Protein AF-A0A9D9GET0-F1 (afdb_monomer_lite)

Radius of gyration: 32.78 Å; chains: 1; bounding box: 42×76×73 Å

Foldseek 3Di:
DPDPPPPPPPDDDPDDDDDDPPPPPPPPVPVPPDAAAEAEAEDEPDADPVNVVVVVVVVVCCCPVVVVCCVVRNYHYDYHHCVVPVVVVVD

Sequence (91 aa):
MKKELLMIALCVGMVACGNGNAKNESKAEKQMKKDVVEVLYFHGKQRCATCMAIEKNTKELMESTFAEKLKNGELVFKLVYITKEETLADK

Structure (mmCIF, N/CA/C/O backbone):
data_AF-A0A9D9GET0-F1
#
_entry.id   AF-A0A9D9GET0-F1
#
loop_
_atom_site.group_PDB
_atom_site.id
_atom_site.type_symbol
_atom_site.label_atom_id
_atom_site.label_alt_id
_atom_site.label_comp_id
_atom_site.label_asym_id
_atom_site.label_entity_id
_atom_site.label_seq_id
_atom_site.pdbx_PDB_ins_code
_atom_site.Cartn_x
_atom_site.Cartn_y
_atom_site.Cartn_z
_atom_site.occupancy
_atom_site.B_iso_or_equiv
_atom_site.auth_seq_id
_atom_site.auth_comp_id
_atom_site.auth_asym_id
_atom_site.auth_atom_id
_atom_site.pdbx_PDB_model_num
ATOM 1 N N . MET A 1 1 ? -24.685 -66.728 64.092 1.00 46.81 1 MET A N 1
ATOM 2 C CA . MET A 1 1 ? -24.716 -66.910 62.627 1.00 46.81 1 MET A CA 1
ATOM 3 C C . MET A 1 1 ? -25.623 -65.864 61.993 1.00 46.81 1 MET A C 1
ATOM 5 O O . MET A 1 1 ? -26.833 -65.956 62.111 1.00 46.81 1 MET A O 1
ATOM 9 N N . LYS A 1 2 ? -24.991 -64.916 61.292 1.00 50.41 2 LYS A N 1
ATOM 10 C CA . LYS A 1 2 ? -25.349 -64.485 59.927 1.00 50.41 2 LYS A CA 1
ATOM 11 C C . LYS A 1 2 ? -26.585 -63.597 59.685 1.00 50.41 2 LYS A C 1
ATOM 13 O O . LYS A 1 2 ? -26.907 -63.410 58.519 1.00 50.41 2 LYS A O 1
ATOM 18 N N . LYS A 1 3 ? -27.248 -63.024 60.699 1.00 50.75 3 LYS A N 1
ATOM 19 C CA . LYS A 1 3 ? -28.368 -62.078 60.456 1.00 50.75 3 LYS A CA 1
ATOM 20 C C . LYS A 1 3 ? -28.269 -60.700 61.117 1.00 50.75 3 LYS A C 1
ATOM 22 O O . LYS A 1 3 ? -28.917 -59.781 60.644 1.00 50.75 3 LYS A O 1
ATOM 27 N N . GLU A 1 4 ? -27.359 -60.510 62.068 1.00 48.94 4 GLU A N 1
ATOM 28 C CA . GLU A 1 4 ? -27.225 -59.235 62.799 1.00 48.94 4 GLU A CA 1
ATOM 29 C C . GLU A 1 4 ? -26.068 -58.344 62.304 1.00 48.94 4 GLU A C 1
ATOM 31 O O . GLU A 1 4 ? -25.613 -57.458 63.018 1.00 48.94 4 GLU A O 1
ATOM 36 N N . LEU A 1 5 ? -25.546 -58.580 61.091 1.00 55.00 5 LEU A N 1
ATOM 37 C CA . LEU A 1 5 ? -24.350 -57.884 60.581 1.00 55.00 5 LEU A CA 1
ATOM 38 C C . LEU A 1 5 ? -24.531 -57.203 59.213 1.00 55.00 5 LEU A C 1
ATO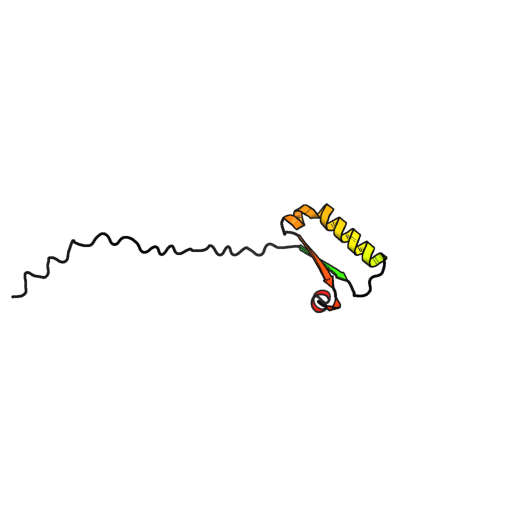M 40 O O . LEU A 1 5 ? -23.551 -56.997 58.506 1.00 55.00 5 LEU A O 1
ATOM 44 N N . LEU A 1 6 ? -25.762 -56.884 58.799 1.00 52.34 6 LEU A N 1
ATOM 45 C CA . LEU A 1 6 ? -25.997 -56.302 57.464 1.00 52.34 6 LEU A CA 1
ATOM 46 C C . LEU A 1 6 ? -27.037 -55.172 57.414 1.00 52.34 6 LEU A C 1
ATOM 48 O O . LEU A 1 6 ? -27.476 -54.800 56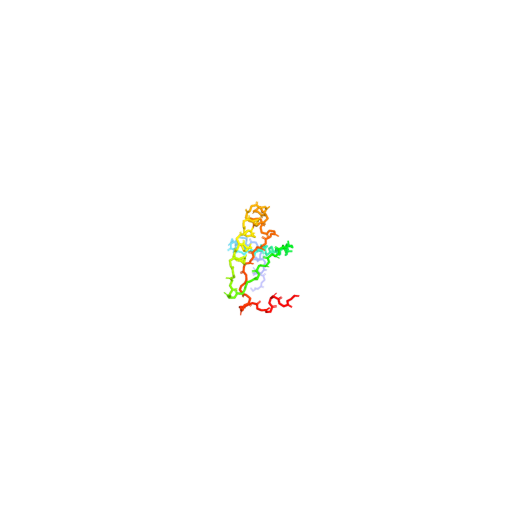.334 1.00 52.34 6 LEU A O 1
ATOM 52 N N . MET A 1 7 ? -27.390 -54.591 58.566 1.00 52.09 7 MET A N 1
ATOM 53 C CA . MET A 1 7 ? -28.288 -53.423 58.663 1.00 52.09 7 MET A CA 1
ATOM 54 C C . MET A 1 7 ? -27.629 -52.211 59.353 1.00 52.09 7 MET A C 1
ATOM 56 O O . MET A 1 7 ? -28.311 -51.300 59.804 1.00 52.09 7 MET A O 1
ATOM 60 N N . ILE A 1 8 ? -26.291 -52.180 59.401 1.00 54.03 8 ILE A N 1
ATOM 61 C CA . ILE A 1 8 ? -25.473 -51.024 59.817 1.00 54.03 8 ILE A CA 1
ATOM 62 C C . ILE A 1 8 ? -24.516 -50.697 58.660 1.00 54.03 8 ILE A C 1
ATOM 64 O O . ILE A 1 8 ? -23.298 -50.763 58.768 1.00 54.03 8 ILE A O 1
ATOM 68 N N . ALA A 1 9 ? -25.090 -50.442 57.487 1.00 53.59 9 ALA A N 1
ATOM 69 C CA . ALA A 1 9 ? -24.390 -49.913 56.313 1.00 53.59 9 ALA A CA 1
ATOM 70 C C . ALA A 1 9 ? -25.130 -48.673 55.785 1.00 53.59 9 ALA A C 1
ATOM 72 O O . ALA A 1 9 ? -25.232 -48.432 54.586 1.00 53.59 9 ALA A O 1
ATOM 73 N N . LEU A 1 10 ? -25.693 -47.904 56.715 1.00 56.00 10 LEU A N 1
ATOM 74 C CA . LEU A 1 10 ? -26.356 -46.637 56.474 1.00 56.00 10 LEU A CA 1
ATOM 75 C C . LEU A 1 10 ? -25.805 -45.671 57.530 1.00 56.00 10 LEU A C 1
ATOM 77 O O . LEU A 1 10 ? -25.902 -45.967 58.718 1.00 56.00 10 LEU A O 1
ATOM 81 N N . CYS A 1 11 ? -25.223 -44.552 57.083 1.00 54.44 11 CYS A N 1
ATOM 82 C CA . CYS A 1 11 ? -24.931 -43.332 57.862 1.00 54.44 11 CYS A CA 1
ATOM 83 C C . CYS A 1 11 ? -23.483 -42.955 58.248 1.00 54.44 11 CYS A C 1
ATOM 85 O O . CYS A 1 11 ? -23.341 -42.016 59.024 1.00 54.44 11 CYS A O 1
ATOM 87 N N . VAL A 1 12 ? -22.400 -43.504 57.682 1.00 58.62 12 VAL A N 1
ATOM 88 C CA . VAL A 1 12 ? -21.071 -42.870 57.882 1.00 58.62 12 VAL A CA 1
ATOM 89 C C . VAL A 1 12 ? -20.303 -42.744 56.573 1.00 58.62 12 VAL A C 1
ATOM 91 O O . VAL A 1 12 ? -19.846 -43.737 56.017 1.00 58.62 12 VAL A O 1
ATOM 94 N N . GLY A 1 13 ? -20.168 -41.505 56.090 1.00 55.19 13 GLY A N 1
ATOM 95 C CA . GLY A 1 13 ? -19.299 -41.182 54.957 1.00 55.19 13 GLY A CA 1
ATOM 96 C C . GLY A 1 13 ? -19.661 -39.934 54.149 1.00 55.19 13 GLY A C 1
ATOM 97 O O . GLY A 1 13 ? -19.385 -39.905 52.956 1.00 55.19 13 GLY A O 1
ATOM 98 N N . MET A 1 14 ? -20.284 -38.907 54.741 1.00 60.56 14 MET A N 1
ATOM 99 C CA . MET A 1 14 ? -20.159 -37.559 54.174 1.00 60.56 14 MET A CA 1
ATOM 100 C C . MET A 1 14 ? -18.755 -37.026 54.492 1.00 60.56 14 MET A C 1
ATOM 102 O O . MET A 1 14 ? -18.223 -37.304 55.563 1.00 60.56 14 MET A O 1
ATOM 106 N N . VAL A 1 15 ? -18.222 -36.214 53.574 1.00 61.06 15 VAL A N 1
ATOM 107 C CA . VAL A 1 15 ? -16.916 -35.521 53.596 1.00 61.06 15 VAL A CA 1
ATOM 108 C C . VAL A 1 15 ? -15.763 -36.293 52.935 1.00 61.06 15 VAL A C 1
ATOM 110 O O . VAL A 1 15 ? -14.806 -36.719 53.572 1.00 61.06 15 VAL A O 1
ATOM 113 N N . ALA A 1 16 ? -15.811 -36.361 51.602 1.00 46.56 16 ALA A N 1
ATOM 114 C CA . ALA A 1 16 ? -14.605 -36.295 50.780 1.00 46.56 16 ALA A CA 1
ATOM 115 C C . ALA A 1 16 ? -14.554 -34.905 50.129 1.00 46.56 16 ALA A C 1
ATOM 117 O O . ALA A 1 16 ? -15.251 -34.621 49.154 1.00 46.56 16 ALA A O 1
ATOM 118 N N . CYS A 1 17 ? -13.766 -34.012 50.723 1.00 52.75 17 CYS A N 1
ATOM 119 C CA . CYS A 1 17 ? -13.351 -32.768 50.093 1.00 52.75 17 CYS A CA 1
ATOM 120 C C . CYS A 1 17 ? -12.403 -33.063 48.926 1.00 52.75 17 CYS A C 1
ATOM 122 O O . CYS A 1 17 ? -11.463 -33.837 49.072 1.00 52.75 17 CYS A O 1
ATOM 124 N N . GLY A 1 18 ? -12.600 -32.337 47.825 1.00 56.00 18 GLY A N 1
ATOM 125 C CA . GLY A 1 18 ? -11.502 -31.867 46.986 1.00 56.00 18 GLY A CA 1
ATOM 126 C C . GLY A 1 18 ? -10.949 -32.852 45.964 1.00 56.00 18 GLY A C 1
ATOM 127 O O . GLY A 1 18 ? -9.893 -33.435 46.164 1.00 56.00 18 GLY A O 1
ATOM 128 N N . ASN A 1 19 ? -11.563 -32.882 44.782 1.00 45.53 19 ASN A N 1
ATOM 129 C CA . ASN A 1 19 ? -10.769 -32.951 43.561 1.00 45.53 19 ASN A CA 1
ATOM 130 C C . ASN A 1 19 ? -11.333 -31.930 42.575 1.00 45.53 19 ASN A C 1
ATOM 132 O O . ASN A 1 19 ? -12.388 -32.129 41.970 1.00 45.53 19 ASN A O 1
ATOM 136 N N . GLY A 1 20 ? -10.658 -30.783 42.501 1.00 56.50 20 GLY A N 1
ATOM 137 C CA . GLY A 1 20 ? -10.972 -29.713 41.573 1.00 56.50 20 GLY A CA 1
ATOM 138 C C . GLY A 1 20 ? -10.773 -30.204 40.151 1.00 56.50 20 GLY A C 1
ATOM 139 O O . GLY A 1 20 ? -9.672 -30.151 39.621 1.00 56.50 20 GLY A O 1
ATOM 140 N N . ASN A 1 21 ? -11.851 -30.653 39.520 1.00 48.00 21 ASN A N 1
ATOM 141 C CA . ASN A 1 21 ? -11.935 -30.645 38.074 1.00 48.00 21 ASN A CA 1
ATOM 142 C C . ASN A 1 21 ? -12.800 -29.448 37.702 1.00 48.00 21 ASN A C 1
ATOM 144 O O . ASN A 1 21 ? -13.964 -29.571 37.316 1.00 48.00 21 ASN A O 1
ATOM 148 N N . ALA A 1 22 ? -12.211 -28.264 37.899 1.00 48.28 22 ALA A N 1
ATOM 149 C CA . ALA A 1 22 ? -12.572 -27.109 37.111 1.00 48.28 22 ALA A CA 1
ATOM 150 C C . ALA A 1 22 ? -12.345 -27.540 35.665 1.00 48.28 22 ALA A C 1
ATOM 152 O O . ALA A 1 22 ? -11.232 -27.483 35.143 1.00 48.28 22 ALA A O 1
ATOM 153 N N . LYS A 1 23 ? -13.410 -28.038 35.033 1.00 41.00 23 LYS A N 1
ATOM 154 C CA . LYS A 1 23 ? -13.526 -27.981 33.591 1.00 41.00 23 LYS A CA 1
ATOM 155 C C . LYS A 1 23 ? -13.458 -26.494 33.290 1.00 41.00 23 LYS A C 1
ATOM 157 O O . LYS A 1 23 ? -14.458 -25.787 33.340 1.00 41.00 23 LYS A O 1
ATOM 162 N N . ASN A 1 24 ? -12.232 -26.026 33.069 1.00 46.44 24 ASN A N 1
ATOM 163 C CA . ASN A 1 24 ? -11.951 -24.933 32.175 1.00 46.44 24 ASN A CA 1
ATOM 164 C C . ASN A 1 24 ? -12.580 -25.361 30.852 1.00 46.44 24 ASN A C 1
ATOM 166 O O . ASN A 1 24 ? -11.918 -25.879 29.957 1.00 46.44 24 ASN A O 1
ATOM 170 N N . GLU A 1 25 ? -13.884 -25.138 30.738 1.00 45.22 25 GLU A N 1
ATOM 171 C CA . GLU A 1 25 ? -14.427 -24.590 29.520 1.00 45.22 25 GLU A CA 1
ATOM 172 C C . GLU A 1 25 ? -13.708 -23.252 29.367 1.00 45.22 25 GLU A C 1
ATOM 174 O O . GLU A 1 25 ? -14.208 -22.180 29.706 1.00 45.22 25 GLU A O 1
ATOM 179 N N . SER A 1 26 ? -12.466 -23.321 28.875 1.00 45.00 26 SER A N 1
ATOM 180 C CA . SER A 1 26 ? -12.011 -22.296 27.977 1.00 45.00 26 SER A CA 1
ATOM 181 C C . SER A 1 26 ? -13.131 -22.235 26.954 1.00 45.00 26 SER A C 1
ATOM 183 O O . SER A 1 26 ? -13.319 -23.129 26.127 1.00 45.00 26 SER A O 1
ATOM 185 N N . LYS A 1 27 ? -13.952 -21.191 27.080 1.00 43.22 27 LYS A N 1
ATOM 186 C CA . LYS A 1 27 ? -14.479 -20.495 25.926 1.00 43.22 27 LYS A CA 1
ATOM 187 C C . LYS A 1 27 ? -13.289 -20.411 24.974 1.00 43.22 27 LYS A C 1
ATOM 189 O O . LYS A 1 27 ? -12.484 -19.489 25.037 1.00 43.22 27 LYS A O 1
ATOM 194 N N . ALA A 1 28 ? -13.147 -21.413 24.114 1.00 49.59 28 ALA A N 1
ATOM 195 C CA . ALA A 1 28 ? -12.704 -21.174 22.774 1.00 49.59 28 ALA A CA 1
ATOM 196 C C . ALA A 1 28 ? -13.768 -20.208 22.276 1.00 49.59 28 ALA A C 1
ATOM 198 O O . ALA A 1 28 ? -14.834 -20.612 21.806 1.00 49.59 28 ALA A O 1
ATOM 199 N N . GLU A 1 29 ? -13.537 -18.917 22.530 1.00 50.28 29 GLU A N 1
ATOM 200 C CA . GLU A 1 29 ? -14.099 -17.879 21.708 1.00 50.28 29 GLU A CA 1
ATOM 201 C C . GLU A 1 29 ? -13.743 -18.347 20.307 1.00 50.28 29 GLU A C 1
ATOM 203 O O . GLU A 1 29 ? -12.600 -18.263 19.860 1.00 50.28 29 GLU A O 1
ATOM 208 N N . LYS A 1 30 ? -14.723 -18.958 19.635 1.00 47.09 30 LYS A N 1
ATOM 209 C CA . LYS A 1 30 ? -14.800 -18.905 18.192 1.00 47.09 30 LYS A CA 1
ATOM 210 C C . LYS A 1 30 ? -14.815 -17.415 17.926 1.00 47.09 30 LYS A C 1
ATOM 212 O O . LYS A 1 30 ? -15.877 -16.801 17.937 1.00 47.09 30 LYS A O 1
ATOM 217 N N . GLN A 1 31 ? -13.626 -16.834 17.815 1.00 55.66 31 GLN A N 1
ATOM 218 C CA . GLN A 1 31 ? -13.432 -15.502 17.310 1.00 55.66 31 GLN A CA 1
ATOM 219 C C . GLN A 1 31 ? -14.106 -15.577 15.949 1.00 55.66 31 GLN A C 1
ATOM 221 O O . GLN A 1 31 ? -13.609 -16.251 15.042 1.00 55.66 31 GLN A O 1
ATOM 226 N N . MET A 1 32 ? -15.337 -15.057 15.863 1.00 62.72 32 MET A N 1
ATOM 227 C CA . MET A 1 32 ? -16.027 -14.953 14.589 1.00 62.72 32 MET A CA 1
ATOM 228 C C . MET A 1 32 ? -15.022 -14.250 13.695 1.00 62.72 32 MET A C 1
ATOM 230 O O . MET A 1 32 ? -14.525 -13.190 14.082 1.00 62.72 32 MET A O 1
ATOM 234 N N . LYS A 1 33 ? -14.632 -14.894 12.588 1.00 66.00 33 LYS A N 1
ATOM 235 C CA . LYS A 1 33 ? -13.750 -14.276 11.601 1.00 66.00 33 LYS A CA 1
ATOM 236 C C . LYS A 1 33 ? -14.399 -12.942 11.259 1.00 66.00 33 LYS A C 1
ATOM 238 O O . LYS A 1 33 ? -15.452 -12.921 10.633 1.00 66.00 33 LYS A O 1
ATOM 243 N N . LYS A 1 34 ? -13.834 -11.862 11.789 1.00 79.19 34 LYS A N 1
ATOM 244 C CA . LYS A 1 34 ? -14.290 -10.517 11.488 1.00 79.19 34 LYS A CA 1
ATOM 245 C C . LYS A 1 34 ? -13.844 -10.269 10.056 1.00 79.19 34 LYS A C 1
ATOM 247 O O . LYS A 1 34 ? -12.716 -10.626 9.710 1.00 79.19 34 LYS A O 1
ATOM 252 N N . ASP A 1 35 ? -14.729 -9.734 9.229 1.00 90.56 35 ASP A N 1
ATOM 253 C CA . ASP A 1 35 ? -14.329 -9.331 7.888 1.00 90.56 35 ASP A CA 1
ATOM 254 C C . ASP A 1 35 ? -13.263 -8.238 8.022 1.00 90.56 35 ASP A C 1
ATOM 256 O O . ASP A 1 35 ? -13.434 -7.272 8.771 1.00 90.56 35 ASP A O 1
ATOM 260 N N . VAL A 1 36 ? -12.133 -8.435 7.346 1.00 94.56 36 VAL A N 1
ATOM 261 C CA . VAL A 1 36 ? -10.976 -7.535 7.366 1.00 94.56 36 VAL A CA 1
ATOM 262 C C . VAL A 1 36 ? -10.668 -7.131 5.937 1.00 94.56 36 VAL A C 1
ATOM 264 O O . VAL A 1 36 ? -10.690 -7.961 5.027 1.00 94.56 36 VAL A O 1
ATOM 267 N N . VAL A 1 37 ? -10.351 -5.855 5.742 1.00 95.69 37 VAL A N 1
ATOM 268 C CA . VAL A 1 37 ? -9.871 -5.351 4.455 1.00 95.69 37 VAL A CA 1
ATOM 269 C C . VAL A 1 37 ? -8.357 -5.531 4.384 1.00 95.69 37 VAL A C 1
ATOM 271 O O . VAL A 1 37 ? -7.626 -4.961 5.192 1.00 95.69 37 VAL A O 1
ATOM 274 N N . GLU A 1 38 ? -7.864 -6.289 3.404 1.00 95.69 38 GLU A N 1
ATOM 275 C CA . GLU A 1 38 ? -6.428 -6.373 3.116 1.00 95.69 38 GLU A CA 1
ATOM 276 C C . GLU A 1 38 ? -6.060 -5.488 1.920 1.00 95.69 38 GLU A C 1
ATOM 278 O O . GLU A 1 38 ? -6.601 -5.636 0.827 1.00 95.69 38 GLU A O 1
ATOM 283 N N . VAL A 1 39 ? -5.104 -4.582 2.121 1.00 96.75 39 VAL A N 1
ATOM 284 C CA . VAL A 1 39 ? -4.498 -3.760 1.071 1.00 96.75 39 VAL A CA 1
ATOM 285 C C . VAL A 1 39 ? -3.100 -4.305 0.795 1.00 96.75 39 VAL A C 1
ATOM 287 O O . VAL A 1 39 ? -2.207 -4.222 1.641 1.00 96.75 39 VAL A O 1
ATOM 290 N N . LEU A 1 40 ? -2.907 -4.875 -0.392 1.00 96.38 40 LEU A N 1
ATOM 291 C CA . LEU A 1 40 ? -1.642 -5.475 -0.811 1.00 96.38 40 LEU A CA 1
ATOM 292 C C . LEU A 1 40 ? -0.939 -4.556 -1.816 1.00 96.38 40 LEU A C 1
ATOM 294 O O . LEU A 1 40 ? -1.465 -4.281 -2.892 1.00 96.38 40 LEU A O 1
ATOM 298 N N . TYR A 1 41 ? 0.261 -4.091 -1.476 1.00 97.06 41 TYR A N 1
ATOM 299 C CA . TYR A 1 41 ? 1.134 -3.350 -2.382 1.00 97.06 41 TYR A CA 1
ATOM 300 C C . TYR A 1 41 ? 2.221 -4.280 -2.915 1.00 97.06 41 TYR A C 1
ATOM 302 O O . TYR A 1 41 ? 3.214 -4.547 -2.232 1.00 97.06 41 TYR A O 1
ATOM 310 N N . PHE A 1 42 ? 2.036 -4.780 -4.133 1.00 96.62 42 PHE A N 1
ATOM 311 C CA . PHE A 1 42 ? 3.038 -5.610 -4.789 1.00 96.62 42 PHE A CA 1
ATOM 312 C C . PHE A 1 42 ? 4.136 -4.754 -5.412 1.00 96.62 42 PHE A C 1
ATOM 314 O O . PHE A 1 42 ? 3.869 -3.747 -6.067 1.00 96.62 42 PHE A O 1
ATOM 321 N N . HIS A 1 43 ? 5.385 -5.180 -5.257 1.00 96.56 43 HIS A N 1
ATOM 322 C CA . HIS A 1 43 ? 6.516 -4.548 -5.916 1.00 96.56 43 HIS A CA 1
ATOM 323 C C . HIS A 1 43 ? 7.480 -5.574 -6.514 1.00 96.56 43 HIS A C 1
ATOM 325 O O . HIS A 1 43 ? 7.709 -6.659 -5.974 1.00 96.56 43 HIS A O 1
ATOM 331 N N . GLY A 1 44 ? 8.086 -5.194 -7.638 1.00 95.19 44 GLY A N 1
ATOM 332 C CA . GLY A 1 44 ? 9.164 -5.943 -8.273 1.00 95.19 44 GLY A CA 1
ATOM 333 C C . GLY A 1 44 ? 10.520 -5.725 -7.600 1.00 95.19 44 GLY A C 1
ATOM 334 O O . GLY A 1 44 ? 10.664 -4.958 -6.641 1.00 95.19 44 GLY A O 1
ATOM 335 N N . LYS A 1 45 ? 11.541 -6.406 -8.134 1.00 93.62 45 LYS A N 1
ATOM 336 C CA . LYS A 1 45 ? 12.935 -6.274 -7.673 1.00 93.62 45 LYS A CA 1
ATOM 337 C C . LYS A 1 45 ? 13.506 -4.921 -8.074 1.00 93.62 45 LYS A C 1
ATOM 339 O O . LYS A 1 45 ? 14.135 -4.241 -7.270 1.00 93.62 45 LYS A O 1
ATOM 344 N N . GLN A 1 46 ? 13.274 -4.556 -9.332 1.00 95.38 46 GLN A N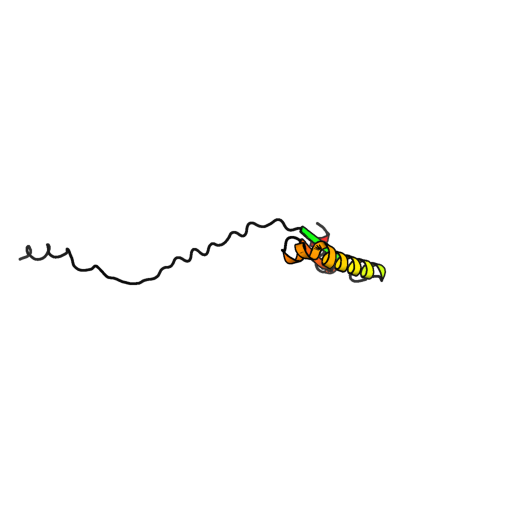 1
ATOM 345 C CA . GLN A 1 46 ? 13.663 -3.277 -9.904 1.00 95.38 46 GLN A CA 1
ATOM 346 C C . GLN A 1 46 ? 12.578 -2.250 -9.581 1.00 95.38 46 GLN A C 1
ATOM 348 O O . GLN A 1 46 ? 11.406 -2.474 -9.879 1.00 95.38 46 GLN A O 1
ATOM 353 N N . ARG A 1 47 ? 12.963 -1.138 -8.950 1.00 96.50 47 ARG A N 1
ATOM 354 C CA . ARG A 1 47 ? 12.058 -0.042 -8.583 1.00 96.50 47 ARG A CA 1
ATOM 355 C C . ARG A 1 47 ? 12.650 1.270 -9.075 1.00 96.50 47 ARG A C 1
ATOM 357 O O . ARG A 1 47 ? 13.769 1.613 -8.704 1.00 96.50 47 ARG A O 1
ATOM 364 N N . CYS A 1 48 ? 11.910 1.993 -9.911 1.00 97.81 48 CYS A N 1
ATOM 365 C CA . CYS A 1 48 ? 12.307 3.338 -10.318 1.00 97.81 48 CYS A CA 1
ATOM 366 C C . CYS A 1 48 ? 11.952 4.364 -9.227 1.00 97.81 48 CYS A C 1
ATOM 368 O O . CYS A 1 48 ? 11.213 4.056 -8.286 1.00 97.81 48 CYS A O 1
ATOM 370 N N . ALA A 1 49 ? 12.454 5.596 -9.360 1.00 98.31 49 ALA A N 1
ATOM 371 C CA . ALA A 1 49 ? 12.168 6.683 -8.419 1.00 98.31 49 ALA A CA 1
ATOM 372 C C . ALA A 1 49 ? 10.659 6.892 -8.206 1.00 98.31 49 ALA A C 1
ATOM 374 O O . ALA A 1 49 ? 10.209 7.038 -7.072 1.00 98.31 49 ALA A O 1
ATOM 375 N N . THR A 1 50 ? 9.868 6.805 -9.276 1.00 98.31 50 THR A N 1
ATOM 376 C CA . THR A 1 50 ? 8.408 6.918 -9.207 1.00 98.31 50 THR A CA 1
ATOM 377 C C . THR A 1 50 ? 7.773 5.763 -8.432 1.00 98.31 50 THR A C 1
ATOM 379 O O . THR A 1 50 ? 6.917 6.010 -7.592 1.00 98.31 50 THR A O 1
ATOM 382 N N . CYS A 1 51 ? 8.216 4.514 -8.629 1.00 97.81 51 CYS A N 1
ATOM 383 C CA . CYS A 1 51 ? 7.721 3.375 -7.843 1.00 97.81 51 CYS A CA 1
ATOM 384 C C . CYS A 1 51 ? 7.981 3.562 -6.342 1.00 97.81 51 CYS A C 1
ATOM 386 O O . CYS A 1 51 ? 7.117 3.258 -5.523 1.00 97.81 51 CYS A O 1
ATOM 388 N N . MET A 1 52 ? 9.161 4.075 -5.976 1.00 97.75 52 MET A N 1
ATOM 389 C CA . MET A 1 52 ? 9.490 4.367 -4.577 1.00 97.75 52 MET A CA 1
ATOM 390 C C . MET A 1 52 ? 8.643 5.516 -4.021 1.00 97.75 52 MET A C 1
ATOM 392 O O . MET A 1 52 ? 8.200 5.455 -2.877 1.00 97.75 52 MET A O 1
ATOM 396 N N . ALA A 1 53 ? 8.383 6.544 -4.833 1.00 98.56 53 ALA A N 1
ATOM 397 C CA . ALA A 1 53 ? 7.511 7.645 -4.449 1.00 98.56 53 ALA A CA 1
ATOM 398 C C . ALA A 1 53 ? 6.068 7.172 -4.223 1.00 98.56 53 ALA A C 1
ATOM 400 O O . ALA A 1 53 ? 5.458 7.565 -3.233 1.00 98.56 53 ALA A O 1
ATOM 401 N N . ILE A 1 54 ? 5.531 6.306 -5.088 1.00 98.38 54 ILE A N 1
ATOM 402 C CA . ILE A 1 54 ? 4.197 5.717 -4.904 1.00 98.38 54 ILE A CA 1
ATOM 403 C C . ILE A 1 54 ? 4.152 4.935 -3.590 1.00 98.38 54 ILE A C 1
ATOM 405 O O . ILE A 1 54 ? 3.297 5.219 -2.760 1.00 98.38 54 ILE A O 1
ATOM 409 N N . GLU A 1 55 ? 5.112 4.034 -3.352 1.00 97.81 55 GLU A N 1
ATOM 410 C CA . GLU A 1 55 ? 5.179 3.253 -2.109 1.00 97.81 55 GLU A CA 1
ATOM 411 C C . GLU A 1 55 ? 5.176 4.153 -0.863 1.00 97.81 55 GLU A C 1
ATOM 413 O O . GLU A 1 55 ? 4.438 3.897 0.090 1.00 97.81 55 GLU A O 1
ATOM 418 N N . LYS A 1 56 ? 5.982 5.221 -0.880 1.00 98.31 56 LYS A N 1
ATOM 419 C CA . LYS A 1 56 ? 6.065 6.189 0.217 1.00 98.31 56 LYS A CA 1
ATOM 420 C C . LYS A 1 56 ? 4.726 6.895 0.448 1.00 98.31 56 LYS A C 1
ATOM 422 O O . LYS A 1 56 ? 4.229 6.877 1.567 1.00 98.31 56 LYS A O 1
ATOM 427 N N . ASN A 1 57 ? 4.130 7.469 -0.596 1.00 98.50 57 ASN A N 1
ATOM 428 C CA . ASN A 1 57 ? 2.857 8.185 -0.473 1.00 98.50 57 ASN A CA 1
ATOM 429 C C . ASN A 1 57 ? 1.719 7.249 -0.040 1.00 98.50 57 ASN A C 1
ATOM 431 O O . ASN A 1 57 ? 0.857 7.641 0.741 1.00 98.50 57 ASN A O 1
ATOM 435 N N . THR A 1 58 ? 1.715 5.996 -0.507 1.00 98.31 58 THR A N 1
ATOM 436 C CA . THR A 1 58 ? 0.741 4.995 -0.060 1.00 98.31 58 THR A CA 1
ATOM 437 C C . THR A 1 58 ? 0.909 4.689 1.425 1.00 98.31 58 THR A C 1
ATOM 439 O O . THR A 1 58 ? -0.088 4.689 2.140 1.00 98.31 58 THR A O 1
ATOM 442 N N . LYS A 1 59 ? 2.140 4.482 1.916 1.00 98.25 59 LYS A N 1
ATOM 443 C CA . LYS A 1 59 ? 2.408 4.296 3.354 1.00 98.25 59 LYS A CA 1
ATOM 444 C C . LYS A 1 59 ? 1.902 5.477 4.178 1.00 98.25 59 LYS A C 1
ATOM 446 O O . LYS A 1 59 ? 1.144 5.273 5.118 1.00 98.25 59 LYS A O 1
ATOM 451 N N . GLU A 1 60 ? 2.248 6.695 3.770 1.00 98.38 60 GLU A N 1
ATOM 452 C CA . GLU A 1 60 ? 1.812 7.919 4.449 1.00 98.38 60 GLU A CA 1
ATOM 453 C C . GLU A 1 60 ? 0.282 8.047 4.471 1.00 98.38 60 GLU A C 1
ATOM 455 O O . GLU A 1 60 ? -0.296 8.384 5.503 1.00 98.38 60 GLU A O 1
ATOM 460 N N . LEU A 1 61 ? -0.404 7.713 3.373 1.00 98.06 61 LEU A N 1
ATOM 461 C CA . LEU A 1 61 ? -1.867 7.684 3.322 1.00 98.06 61 LEU A CA 1
ATOM 462 C C . LEU A 1 61 ? -2.455 6.646 4.291 1.00 98.06 61 LEU A C 1
ATOM 464 O O . LEU A 1 61 ? -3.425 6.944 4.988 1.00 98.06 61 LEU A O 1
ATOM 468 N N . MET A 1 62 ? -1.881 5.439 4.345 1.00 98.25 62 MET A N 1
ATOM 469 C CA . MET A 1 62 ? -2.333 4.380 5.254 1.00 98.25 62 MET A CA 1
ATOM 470 C C . MET A 1 62 ? -2.174 4.805 6.719 1.00 98.25 62 MET A C 1
ATOM 472 O O . MET A 1 62 ? -3.119 4.696 7.498 1.00 98.25 62 MET A O 1
ATOM 476 N N . GLU A 1 63 ? -1.011 5.345 7.077 1.00 96.94 63 GLU A N 1
ATOM 477 C CA . GLU A 1 63 ? -0.668 5.746 8.445 1.00 96.94 63 GLU A CA 1
ATOM 478 C C . GLU A 1 63 ? -1.369 7.029 8.904 1.00 96.94 63 GLU A C 1
ATOM 480 O O . GLU A 1 63 ? -1.530 7.227 10.104 1.00 96.94 63 GLU A O 1
ATOM 485 N N .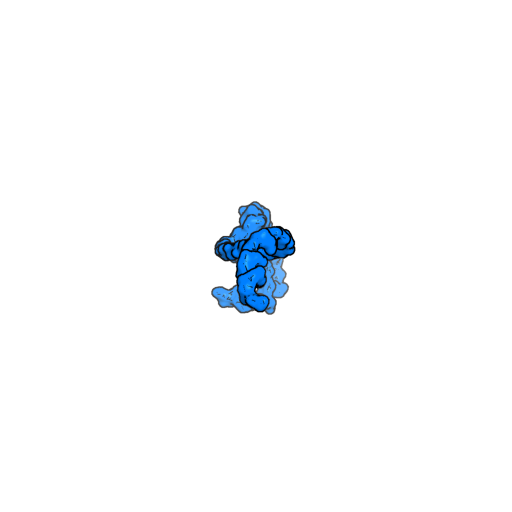 SER A 1 64 ? -1.811 7.889 7.981 1.00 98.00 64 SER A N 1
ATOM 486 C CA . SER A 1 64 ? -2.552 9.114 8.311 1.00 98.00 64 SER A CA 1
ATOM 487 C C . SER A 1 64 ? -4.066 8.910 8.290 1.00 98.00 64 SER A C 1
ATOM 489 O O . SER A 1 64 ? -4.744 9.139 9.287 1.00 98.00 64 SER A O 1
ATOM 491 N N . THR A 1 65 ? -4.615 8.461 7.162 1.00 98.31 65 THR A N 1
ATOM 492 C CA . THR A 1 65 ? -6.068 8.417 6.928 1.00 98.31 65 THR A CA 1
ATOM 493 C C . THR A 1 65 ? -6.704 7.162 7.516 1.00 98.31 65 THR A C 1
ATOM 495 O O . THR A 1 65 ? -7.858 7.189 7.940 1.00 98.31 65 THR A O 1
ATOM 498 N N . PHE A 1 66 ? -5.959 6.055 7.571 1.00 97.75 66 PHE A N 1
ATOM 499 C CA . PHE A 1 66 ? -6.468 4.755 8.014 1.00 97.75 66 PHE A CA 1
ATOM 500 C C . PHE A 1 66 ? -5.847 4.276 9.333 1.00 97.75 66 PHE A C 1
ATOM 502 O O . PHE A 1 66 ? -6.021 3.114 9.700 1.00 97.75 66 PHE A O 1
ATOM 509 N N . ALA A 1 67 ? -5.187 5.170 10.078 1.00 97.75 67 ALA A N 1
ATOM 510 C CA . ALA A 1 67 ? -4.481 4.866 11.324 1.00 97.75 67 ALA A CA 1
ATOM 511 C C . ALA A 1 67 ? -5.339 4.087 12.334 1.00 97.75 67 ALA A C 1
ATOM 513 O O . ALA A 1 67 ? -4.908 3.074 12.885 1.00 97.75 67 ALA A O 1
ATOM 514 N N . GLU A 1 68 ? -6.580 4.530 12.555 1.00 97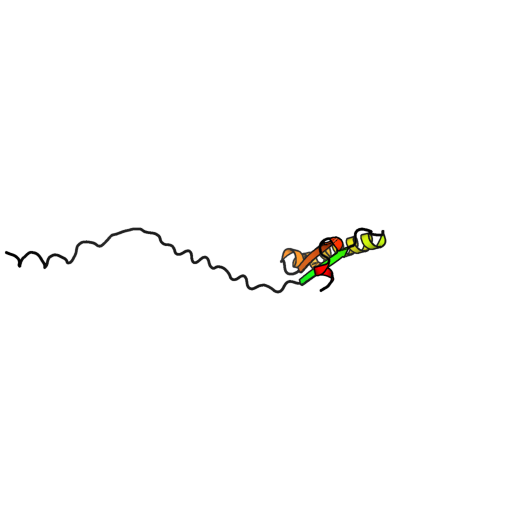.81 68 GLU A N 1
ATOM 515 C CA . GLU A 1 68 ? -7.491 3.878 13.500 1.00 97.81 68 GLU A CA 1
ATOM 516 C C . GLU A 1 68 ? -7.914 2.487 13.024 1.00 97.81 68 GLU A C 1
ATOM 518 O O . GLU A 1 68 ? -7.946 1.550 13.818 1.00 97.81 68 GLU A O 1
ATOM 523 N N . LYS A 1 69 ? -8.172 2.316 11.722 1.00 97.12 69 LYS A N 1
ATOM 524 C CA . LYS A 1 69 ? -8.547 1.014 11.150 1.00 97.12 69 LYS A CA 1
ATOM 525 C C . LYS A 1 69 ? -7.391 0.017 11.192 1.00 97.12 69 LYS A C 1
ATOM 527 O O . LYS A 1 69 ? -7.624 -1.155 11.480 1.00 97.12 69 LYS A O 1
ATOM 532 N N . LEU A 1 70 ? -6.163 0.489 10.964 1.00 96.81 70 LEU A N 1
ATOM 533 C CA . LEU A 1 70 ? -4.939 -0.292 11.156 1.00 96.81 70 LEU A CA 1
ATOM 534 C C . LEU A 1 70 ? -4.791 -0.715 12.622 1.00 96.81 70 LEU A C 1
ATOM 536 O O . LEU A 1 70 ? -4.585 -1.891 12.910 1.00 96.81 70 LEU A O 1
ATOM 540 N N . LYS A 1 71 ? -4.956 0.227 13.560 1.00 96.50 71 LYS A N 1
ATOM 541 C CA . LYS A 1 71 ? -4.857 -0.032 15.004 1.00 96.50 71 LYS A CA 1
ATOM 542 C C . LYS A 1 71 ? -5.914 -1.025 15.495 1.00 96.50 71 LYS A C 1
ATOM 544 O O . LYS A 1 71 ? -5.613 -1.871 16.331 1.00 96.50 71 LYS A O 1
ATOM 549 N N . ASN A 1 72 ? -7.132 -0.929 14.970 1.00 95.31 72 ASN A N 1
ATOM 550 C CA . ASN A 1 72 ? -8.256 -1.784 15.349 1.00 95.31 72 ASN A CA 1
ATOM 551 C C . ASN A 1 72 ? -8.253 -3.143 14.622 1.00 95.31 72 ASN A C 1
ATOM 553 O O . ASN A 1 72 ? -9.122 -3.973 14.888 1.00 95.31 72 ASN A O 1
ATOM 557 N N . GLY A 1 73 ? -7.302 -3.378 13.709 1.00 94.56 73 GLY A N 1
ATOM 558 C CA . GLY A 1 73 ? -7.198 -4.618 12.935 1.00 94.56 73 GLY A CA 1
ATOM 559 C C . GLY A 1 73 ? -8.305 -4.807 11.894 1.00 94.56 73 GLY A C 1
ATOM 560 O O . GLY A 1 73 ? -8.506 -5.915 11.409 1.00 94.56 73 GLY A O 1
ATOM 561 N N . GLU A 1 74 ? -9.037 -3.746 11.555 1.00 96.00 74 GLU A N 1
ATOM 562 C CA . GLU A 1 74 ? -10.103 -3.762 10.541 1.00 96.00 74 GLU A CA 1
ATOM 563 C C . GLU A 1 74 ? -9.544 -3.604 9.121 1.00 96.00 74 GLU A C 1
ATOM 565 O O . GLU A 1 74 ? -10.185 -3.985 8.140 1.00 96.00 74 GLU A O 1
ATOM 570 N N . LEU A 1 75 ? -8.331 -3.056 9.021 1.00 97.19 75 LEU A N 1
ATOM 571 C CA . LEU A 1 75 ? -7.559 -2.938 7.794 1.00 97.19 75 LEU A CA 1
ATOM 572 C C . LEU A 1 75 ? -6.139 -3.450 8.036 1.00 97.19 75 LEU A C 1
ATOM 574 O O . LEU A 1 75 ? -5.524 -3.129 9.050 1.00 97.19 75 LEU A O 1
ATOM 578 N N . VAL A 1 76 ? -5.603 -4.209 7.083 1.00 97.06 76 VAL A N 1
ATOM 579 C CA . VAL A 1 76 ? -4.211 -4.671 7.084 1.00 97.06 76 VAL A CA 1
ATOM 580 C C . VAL A 1 76 ? -3.533 -4.203 5.805 1.00 97.06 76 VAL A C 1
ATOM 582 O O . VAL A 1 76 ? -4.021 -4.471 4.711 1.00 97.06 76 VAL A O 1
ATOM 585 N N . PHE A 1 77 ? -2.388 -3.535 5.934 1.00 97.88 77 PHE A N 1
ATOM 586 C CA . PHE A 1 77 ? -1.571 -3.110 4.800 1.00 97.88 77 PHE A CA 1
ATOM 587 C C . PHE A 1 77 ? -0.296 -3.956 4.711 1.00 97.88 77 PHE A C 1
ATOM 589 O O . PHE A 1 77 ? 0.442 -4.067 5.691 1.00 97.88 77 PHE A O 1
ATOM 596 N N . LYS A 1 78 ? -0.029 -4.561 3.547 1.00 96.69 78 LYS A N 1
ATOM 597 C CA . LYS A 1 78 ? 1.147 -5.416 3.321 1.00 96.69 78 LYS A CA 1
ATOM 598 C C . LYS A 1 78 ? 1.922 -4.949 2.098 1.00 96.69 78 LYS A C 1
ATOM 600 O O . LYS A 1 78 ? 1.355 -4.791 1.021 1.00 96.69 78 LYS A O 1
ATOM 605 N N . LEU A 1 79 ? 3.236 -4.809 2.251 1.00 96.12 79 LEU A N 1
ATOM 606 C CA . LEU A 1 79 ? 4.152 -4.708 1.118 1.00 96.12 79 LEU A CA 1
ATOM 607 C C . LEU A 1 79 ? 4.606 -6.107 0.727 1.00 96.12 79 LEU A C 1
ATOM 609 O O . LEU A 1 79 ? 5.148 -6.838 1.555 1.00 96.12 79 LEU A O 1
ATOM 613 N N . VAL A 1 80 ? 4.400 -6.462 -0.534 1.00 96.88 80 VAL A N 1
ATOM 614 C CA . VAL A 1 80 ? 4.628 -7.811 -1.036 1.00 96.88 80 VAL A CA 1
ATOM 615 C C . VAL A 1 80 ? 5.645 -7.769 -2.167 1.00 96.88 80 VAL A C 1
ATOM 617 O O . VAL A 1 80 ? 5.445 -7.122 -3.192 1.00 96.88 80 VAL A O 1
ATOM 620 N N . TYR A 1 81 ? 6.754 -8.480 -1.997 1.00 96.00 81 TYR A N 1
ATOM 621 C CA . TYR A 1 81 ? 7.723 -8.653 -3.070 1.00 96.00 81 TYR A CA 1
ATOM 622 C C . TYR A 1 81 ? 7.235 -9.753 -4.015 1.00 96.00 81 TYR A C 1
ATOM 624 O O . TYR A 1 81 ? 7.227 -10.924 -3.638 1.00 96.00 81 TYR A O 1
ATOM 632 N N . ILE A 1 82 ? 6.849 -9.380 -5.238 1.00 94.12 82 ILE A N 1
ATOM 633 C CA . ILE A 1 82 ? 6.105 -10.260 -6.154 1.00 94.12 82 ILE A CA 1
ATOM 634 C C . ILE A 1 82 ? 6.832 -11.577 -6.442 1.00 94.12 82 ILE A C 1
ATOM 636 O O . ILE A 1 82 ? 6.219 -12.630 -6.449 1.00 94.12 82 ILE A O 1
ATOM 640 N N . THR A 1 83 ? 8.162 -11.552 -6.562 1.00 91.25 83 THR A N 1
ATOM 641 C CA . THR A 1 83 ? 8.961 -12.755 -6.853 1.00 91.25 83 THR A CA 1
ATOM 642 C C . THR A 1 83 ? 8.914 -13.801 -5.734 1.00 91.25 83 THR A C 1
ATOM 644 O O . THR A 1 83 ? 9.290 -14.944 -5.959 1.00 91.25 83 THR A O 1
ATOM 647 N N . LYS A 1 84 ? 8.505 -13.431 -4.516 1.00 91.31 84 LYS A N 1
ATOM 648 C CA . LYS A 1 84 ? 8.299 -14.392 -3.421 1.00 91.31 84 LYS A CA 1
ATOM 649 C C . LYS A 1 84 ? 6.858 -14.891 -3.330 1.00 91.31 84 LYS A C 1
ATOM 651 O O . LYS A 1 84 ? 6.647 -15.950 -2.760 1.00 91.31 84 LYS A O 1
ATOM 656 N N . GLU A 1 85 ? 5.898 -14.143 -3.869 1.00 92.75 85 GLU A N 1
ATOM 657 C CA . GLU A 1 85 ? 4.460 -14.331 -3.635 1.00 92.75 85 GLU A CA 1
ATOM 658 C C . GLU A 1 85 ? 3.660 -14.169 -4.941 1.00 92.75 85 GLU A C 1
ATOM 660 O O . GLU A 1 85 ? 2.645 -13.479 -4.992 1.00 92.75 85 GLU A O 1
ATOM 665 N N . GLU A 1 86 ? 4.134 -14.786 -6.023 1.00 89.06 86 GLU A N 1
ATOM 666 C CA . GLU A 1 86 ? 3.554 -14.647 -7.369 1.00 89.06 86 GLU A CA 1
ATOM 667 C C . GLU A 1 86 ? 2.108 -15.160 -7.419 1.00 89.06 86 GLU A C 1
ATOM 669 O O . GLU A 1 86 ? 1.201 -14.441 -7.821 1.00 89.06 86 GLU A O 1
ATOM 674 N N . THR A 1 87 ? 1.855 -16.330 -6.825 1.00 93.50 87 THR A N 1
ATOM 675 C CA . THR A 1 87 ? 0.500 -16.908 -6.735 1.00 93.50 87 THR A CA 1
ATOM 676 C C . THR A 1 87 ? -0.507 -16.038 -5.978 1.00 93.50 87 THR A C 1
ATOM 678 O O . THR A 1 87 ? -1.712 -16.222 -6.132 1.00 93.50 87 THR A O 1
ATOM 681 N N . LEU A 1 88 ? -0.042 -15.124 -5.118 1.00 92.06 88 LEU A N 1
ATOM 682 C CA . LEU A 1 88 ? -0.909 -14.171 -4.431 1.00 92.06 88 LEU A CA 1
ATOM 683 C C . LEU A 1 88 ? -1.260 -12.987 -5.338 1.00 92.06 88 LEU A C 1
ATOM 685 O O . LEU A 1 88 ? -2.347 -12.437 -5.195 1.00 92.06 88 LEU A O 1
ATOM 689 N N . ALA A 1 89 ? -0.352 -12.608 -6.240 1.00 88.62 89 ALA A N 1
ATOM 690 C CA . ALA A 1 89 ? -0.562 -11.554 -7.227 1.00 88.62 89 ALA A CA 1
ATOM 691 C C . ALA A 1 89 ? -1.447 -12.005 -8.402 1.00 88.62 89 ALA A C 1
ATOM 693 O O . ALA A 1 89 ? -2.103 -11.165 -9.008 1.00 88.62 89 ALA A O 1
ATOM 694 N N . ASP A 1 90 ? -1.487 -13.307 -8.693 1.00 88.88 90 ASP A N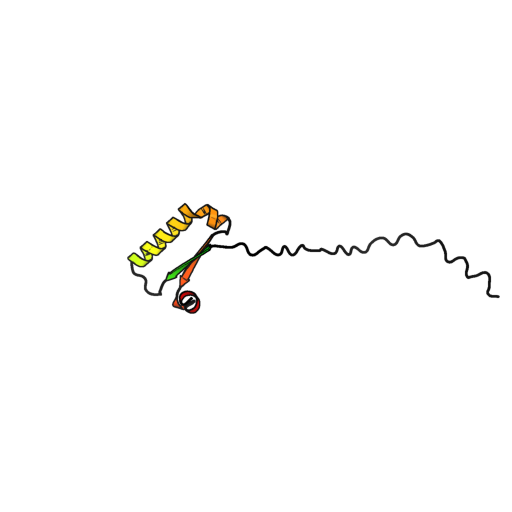 1
ATOM 695 C CA . ASP A 1 90 ? -2.262 -13.891 -9.800 1.00 88.88 90 ASP A CA 1
ATOM 696 C C . ASP A 1 90 ? -3.747 -14.160 -9.478 1.00 88.88 90 ASP A C 1
ATOM 698 O O . ASP A 1 90 ? -4.474 -14.689 -10.321 1.00 88.88 90 ASP A O 1
ATOM 702 N N . LYS A 1 91 ? -4.200 -13.857 -8.256 1.00 77.81 91 LYS A N 1
ATOM 703 C CA . LYS A 1 91 ? -5.605 -14.012 -7.839 1.00 77.81 91 LYS A CA 1
ATOM 704 C C . LYS A 1 91 ? -6.474 -12.858 -8.318 1.00 77.81 91 LYS A C 1
ATOM 706 O O . LYS A 1 91 ? -7.635 -13.150 -8.678 1.00 77.81 91 LYS A O 1
#

pLDDT: mean 79.65, std 21.41, range [41.0, 98.56]

Secondary structure (DSSP, 8-state):
--SSSSS--SS-------------------------EEEEEEE-SS--HHHHHHHHHHHHHHHHHSHHHHHTTSEEEEEEEGGG-HHHHT-